Protein AF-A0A844MWU4-F1 (afdb_monomer_lite)

pLDDT: mean 74.83, std 19.82, range [39.69, 97.56]

Structure (mmCIF, N/CA/C/O backbone):
data_AF-A0A844MWU4-F1
#
_entry.id   AF-A0A844MWU4-F1
#
loop_
_atom_site.group_PDB
_atom_site.id
_atom_site.type_symbol
_atom_site.label_atom_id
_atom_site.label_alt_id
_atom_site.label_comp_id
_atom_site.label_asym_id
_atom_site.label_entity_id
_atom_site.label_seq_id
_atom_site.pdbx_PDB_ins_code
_atom_site.Cartn_x
_atom_site.Cartn_y
_atom_site.Cartn_z
_atom_site.occupancy
_atom_site.B_iso_or_equiv
_atom_site.auth_seq_id
_atom_site.auth_comp_id
_atom_site.auth_asym_id
_atom_site.auth_atom_id
_atom_site.pdbx_PDB_model_num
ATOM 1 N N . MET A 1 1 ? 7.294 -17.760 5.025 1.00 60.56 1 MET A N 1
ATOM 2 C CA . MET A 1 1 ? 6.668 -16.420 5.038 1.00 60.56 1 MET A CA 1
ATOM 3 C C . MET A 1 1 ? 7.703 -15.449 5.591 1.00 60.56 1 MET A C 1
ATOM 5 O O . MET A 1 1 ? 8.042 -15.577 6.759 1.00 60.56 1 MET A O 1
ATOM 9 N N . ALA A 1 2 ? 8.283 -14.572 4.768 1.00 83.12 2 ALA A N 1
ATOM 10 C CA . ALA A 1 2 ? 9.206 -13.547 5.260 1.00 83.12 2 ALA A CA 1
ATOM 11 C C . ALA A 1 2 ? 8.389 -12.330 5.715 1.00 83.12 2 ALA A C 1
ATOM 13 O O . ALA A 1 2 ? 7.580 -11.817 4.946 1.00 83.12 2 ALA A O 1
ATOM 14 N N . GLN A 1 3 ? 8.552 -11.904 6.967 1.00 87.12 3 GLN A N 1
ATOM 15 C CA . GLN A 1 3 ? 7.879 -10.716 7.488 1.00 87.12 3 GLN A CA 1
ATOM 16 C C . GLN A 1 3 ? 8.749 -9.486 7.225 1.00 87.12 3 GLN A C 1
ATOM 18 O O . GLN A 1 3 ? 9.898 -9.429 7.660 1.00 87.12 3 GLN A O 1
ATOM 23 N N . THR A 1 4 ? 8.196 -8.485 6.545 1.00 92.31 4 THR A N 1
ATOM 24 C CA . THR A 1 4 ? 8.880 -7.215 6.275 1.00 92.31 4 THR A CA 1
ATOM 25 C C . THR A 1 4 ? 8.217 -6.097 7.070 1.00 92.31 4 THR A C 1
ATOM 27 O O . THR A 1 4 ? 7.001 -5.917 7.004 1.00 92.31 4 THR A O 1
ATOM 30 N N . ARG A 1 5 ? 9.009 -5.332 7.830 1.00 92.88 5 ARG A N 1
ATOM 31 C CA . ARG A 1 5 ? 8.524 -4.143 8.541 1.00 92.88 5 ARG A CA 1
ATOM 32 C C . ARG A 1 5 ? 8.582 -2.937 7.611 1.00 92.88 5 ARG A C 1
ATOM 34 O O . ARG A 1 5 ? 9.640 -2.624 7.077 1.00 92.88 5 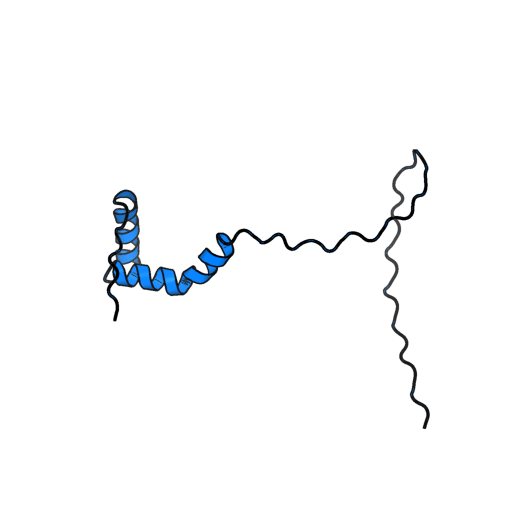ARG A O 1
ATOM 41 N N . ILE A 1 6 ? 7.460 -2.239 7.477 1.00 90.31 6 ILE A N 1
ATOM 42 C CA . ILE A 1 6 ? 7.346 -1.013 6.684 1.00 90.31 6 ILE A CA 1
ATOM 43 C C . ILE A 1 6 ? 6.976 0.122 7.629 1.00 90.31 6 ILE A C 1
ATOM 45 O O . ILE A 1 6 ? 6.089 -0.027 8.469 1.00 90.31 6 ILE A O 1
ATOM 49 N N . VAL A 1 7 ? 7.682 1.243 7.512 1.00 93.50 7 VAL A N 1
ATOM 50 C CA . VAL A 1 7 ? 7.430 2.442 8.312 1.00 93.50 7 VAL A CA 1
ATOM 51 C C . VAL A 1 7 ? 6.778 3.479 7.412 1.00 93.50 7 VAL A C 1
ATOM 53 O O . VAL A 1 7 ? 7.349 3.873 6.399 1.00 93.50 7 VAL A O 1
ATOM 56 N N . LEU A 1 8 ? 5.571 3.901 7.780 1.00 92.81 8 LEU A N 1
ATOM 57 C CA . LEU A 1 8 ? 4.877 4.998 7.120 1.00 92.81 8 LEU A CA 1
ATOM 58 C C . LEU A 1 8 ? 5.379 6.325 7.695 1.00 92.81 8 LEU A C 1
ATOM 60 O O . LEU A 1 8 ? 5.427 6.491 8.914 1.00 92.81 8 LEU A O 1
ATOM 64 N N . ASP A 1 9 ? 5.719 7.271 6.821 1.00 95.69 9 ASP A N 1
ATOM 65 C CA . ASP A 1 9 ? 6.030 8.641 7.231 1.00 95.69 9 ASP A CA 1
ATOM 66 C C . ASP A 1 9 ? 4.810 9.242 7.967 1.00 95.69 9 ASP A C 1
ATOM 68 O O . ASP A 1 9 ? 3.699 9.210 7.417 1.00 95.69 9 ASP A O 1
ATOM 72 N N . PRO A 1 10 ? 4.985 9.789 9.189 1.00 95.31 10 PRO A N 1
ATOM 73 C CA . PRO A 1 10 ? 3.894 10.332 9.996 1.00 95.31 10 PRO A CA 1
ATOM 74 C C . PRO A 1 10 ? 2.978 11.304 9.248 1.00 95.31 10 PRO A C 1
ATOM 76 O O . PRO A 1 10 ? 1.775 11.325 9.509 1.00 95.31 10 PRO A O 1
ATOM 79 N N . LYS A 1 11 ? 3.504 12.061 8.276 1.00 97.56 11 LYS A N 1
ATOM 80 C CA . LYS A 1 11 ? 2.711 13.034 7.507 1.00 97.56 11 LYS A CA 1
ATOM 81 C C . LYS A 1 11 ? 1.617 12.401 6.642 1.00 97.56 11 LYS A C 1
ATOM 83 O O . LYS A 1 11 ? 0.636 13.061 6.314 1.00 97.56 11 LYS A O 1
ATOM 88 N N . TYR A 1 12 ? 1.769 11.131 6.263 1.00 95.94 12 TYR A N 1
ATOM 89 C CA . TYR A 1 12 ? 0.794 10.417 5.433 1.00 95.94 12 TYR A CA 1
ATOM 90 C C . TYR A 1 12 ? -0.171 9.554 6.243 1.00 95.94 12 TYR A C 1
ATOM 92 O O . TYR A 1 12 ? -1.136 9.039 5.676 1.00 95.94 12 TYR A O 1
ATOM 100 N N . LYS A 1 13 ? 0.049 9.418 7.555 1.00 94.56 13 LYS A N 1
ATOM 101 C CA . LYS A 1 13 ? -0.826 8.644 8.439 1.00 94.56 13 LYS A CA 1
ATOM 102 C C .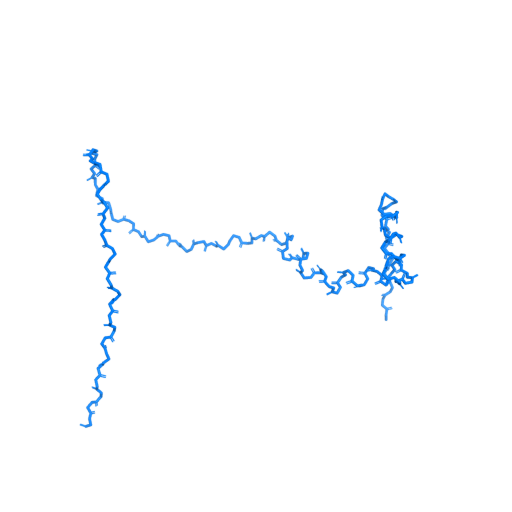 LYS A 1 13 ? -2.300 9.092 8.368 1.00 94.56 13 LYS A C 1
ATOM 104 O O . LYS A 1 13 ? -3.126 8.213 8.140 1.00 94.56 13 LYS A O 1
ATOM 109 N N . PRO A 1 14 ? -2.645 10.398 8.420 1.00 96.94 14 PRO A N 1
ATOM 110 C CA . PRO A 1 14 ? -4.047 10.829 8.358 1.00 96.94 14 PRO A CA 1
ATOM 111 C C . PRO A 1 14 ? -4.731 10.432 7.045 1.00 96.94 14 PRO A C 1
ATOM 113 O O . PRO A 1 14 ? -5.896 10.052 7.019 1.00 96.94 14 PRO A O 1
ATOM 116 N N . LYS A 1 15 ? -3.984 10.472 5.933 1.00 96.31 15 LYS A N 1
ATOM 117 C CA . LYS A 1 15 ? -4.493 10.051 4.624 1.00 96.31 15 LYS A CA 1
ATOM 118 C C . LYS A 1 15 ? -4.738 8.545 4.581 1.00 96.31 15 LYS A C 1
ATOM 120 O O . LYS A 1 15 ? -5.735 8.114 4.016 1.00 96.31 15 LYS A O 1
ATOM 125 N N . ALA A 1 16 ? -3.831 7.752 5.152 1.00 95.38 16 ALA A N 1
ATOM 126 C CA . ALA A 1 16 ? -4.003 6.308 5.220 1.00 95.38 16 ALA A CA 1
ATOM 127 C C . ALA A 1 16 ? -5.224 5.936 6.076 1.00 95.38 16 ALA A C 1
ATOM 129 O O . ALA A 1 16 ? -6.025 5.122 5.633 1.00 95.38 16 ALA A O 1
ATOM 130 N N . GLU A 1 17 ? -5.410 6.575 7.235 1.00 95.56 17 GLU A N 1
ATOM 131 C CA . GLU A 1 17 ? -6.573 6.364 8.113 1.00 95.56 17 GLU A CA 1
ATOM 132 C C . GLU A 1 17 ? -7.892 6.719 7.415 1.00 95.56 17 GLU A C 1
ATOM 134 O O . GLU A 1 17 ? -8.805 5.897 7.400 1.00 95.56 17 GLU A O 1
ATOM 139 N N . ALA A 1 18 ? -7.956 7.857 6.717 1.00 96.81 18 ALA A N 1
ATOM 140 C CA . ALA A 1 18 ? -9.135 8.231 5.933 1.00 96.81 18 ALA A CA 1
ATOM 141 C C . ALA A 1 18 ? -9.479 7.199 4.840 1.00 96.81 18 ALA A C 1
ATOM 143 O O . ALA A 1 18 ? -10.650 6.938 4.569 1.00 96.81 18 ALA A O 1
ATOM 144 N N . ILE A 1 19 ? -8.468 6.586 4.212 1.00 95.81 19 ILE A N 1
ATOM 145 C CA . ILE A 1 19 ? -8.688 5.513 3.233 1.00 95.81 19 ILE A CA 1
ATOM 146 C C . ILE A 1 19 ? -9.243 4.265 3.924 1.00 95.81 19 ILE A C 1
ATOM 148 O O . ILE A 1 19 ? -10.171 3.659 3.391 1.00 95.81 19 ILE A O 1
ATOM 152 N N . LEU A 1 20 ? -8.713 3.879 5.091 1.00 96.12 20 LEU A N 1
ATOM 153 C CA . LEU A 1 20 ? -9.226 2.729 5.847 1.00 96.12 20 LEU A CA 1
ATOM 154 C C . LEU A 1 20 ? -10.711 2.919 6.190 1.00 96.12 20 LEU A C 1
ATOM 156 O O . LEU A 1 20 ? -11.509 2.016 5.941 1.00 96.12 20 LEU A O 1
ATOM 160 N N . GLU A 1 21 ? -11.090 4.108 6.664 1.00 96.44 21 GLU A N 1
ATOM 161 C CA . GLU A 1 21 ? -12.480 4.445 7.002 1.00 96.44 21 GLU A CA 1
ATOM 162 C C . GLU A 1 21 ? -13.420 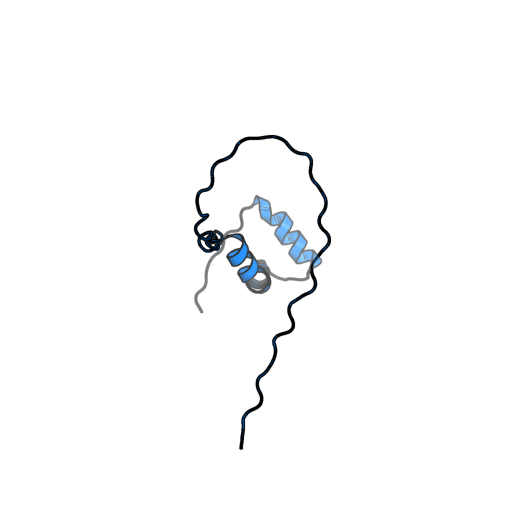4.375 5.790 1.00 96.44 21 GLU A C 1
ATOM 164 O O . GLU A 1 21 ? -14.522 3.842 5.893 1.00 96.44 21 GLU A O 1
ATOM 169 N N . GLN A 1 22 ? -12.989 4.870 4.626 1.00 96.81 22 GLN A N 1
ATOM 170 C CA . GLN A 1 22 ? -13.829 4.915 3.420 1.00 96.81 22 GLN A CA 1
ATOM 171 C C . GLN A 1 22 ? -13.941 3.571 2.693 1.00 96.81 22 GLN A C 1
ATOM 173 O O . GLN A 1 22 ? -14.929 3.316 2.009 1.00 96.81 22 GLN A O 1
ATOM 178 N N . THR A 1 23 ? -12.916 2.727 2.796 1.00 94.69 23 THR A N 1
ATOM 179 C CA . THR A 1 23 ? -12.832 1.461 2.045 1.00 94.69 23 THR A CA 1
ATOM 180 C C . THR A 1 23 ? -13.196 0.238 2.882 1.00 94.69 23 THR A C 1
ATOM 182 O O . THR A 1 23 ? -13.408 -0.836 2.324 1.00 94.69 23 THR A O 1
ATOM 185 N N . GLY A 1 24 ? -13.253 0.376 4.211 1.00 93.56 24 GLY A N 1
ATOM 186 C CA . GLY A 1 24 ? -13.478 -0.736 5.136 1.00 93.56 24 GLY A CA 1
ATOM 187 C C . GLY A 1 24 ? -12.261 -1.648 5.328 1.00 93.56 24 GLY A C 1
ATOM 188 O O . GLY A 1 24 ? -12.387 -2.732 5.899 1.00 93.56 24 GLY A O 1
ATOM 189 N N . ILE A 1 25 ? -11.075 -1.243 4.861 1.00 93.75 25 ILE A N 1
ATOM 190 C CA . ILE A 1 25 ? -9.838 -2.005 5.069 1.00 93.75 25 ILE A CA 1
ATOM 191 C C . ILE A 1 25 ? -9.456 -1.945 6.551 1.00 93.75 25 ILE A C 1
ATOM 193 O O . ILE A 1 25 ? -9.416 -0.881 7.160 1.00 93.75 25 ILE A O 1
ATOM 197 N N . SER A 1 26 ? -9.133 -3.097 7.139 1.00 90.38 26 SER A N 1
ATOM 198 C CA . SER A 1 26 ? -8.957 -3.207 8.591 1.00 90.38 26 SER A CA 1
ATOM 199 C C . SER A 1 26 ? -7.555 -2.837 9.079 1.00 90.38 26 SER A C 1
ATOM 201 O O . SER A 1 26 ? -7.374 -2.526 10.253 1.00 90.38 26 SER A O 1
ATOM 203 N N . THR A 1 27 ? -6.533 -2.909 8.217 1.00 93.69 27 THR A N 1
ATOM 204 C CA . THR A 1 27 ? -5.135 -2.673 8.621 1.00 93.69 27 THR A CA 1
ATOM 205 C C . THR A 1 27 ? -4.309 -1.972 7.546 1.00 93.69 27 THR A C 1
ATOM 207 O O . THR A 1 27 ? -4.513 -2.162 6.346 1.00 93.69 27 THR A O 1
ATOM 210 N N . LEU A 1 28 ? -3.282 -1.233 7.978 1.00 93.88 28 LEU A N 1
ATOM 211 C CA . LEU A 1 28 ? -2.309 -0.601 7.078 1.00 93.88 28 LEU A CA 1
ATOM 212 C C . LEU A 1 28 ? -1.529 -1.621 6.237 1.00 93.88 28 LEU A C 1
ATOM 214 O O . LEU A 1 28 ? -1.196 -1.342 5.089 1.00 93.88 28 LEU A O 1
ATOM 218 N N . SER A 1 29 ? -1.258 -2.812 6.779 1.00 92.94 29 SER A N 1
ATOM 219 C CA . SER A 1 29 ? -0.593 -3.885 6.034 1.00 92.94 29 SER A CA 1
ATOM 220 C C . SER A 1 29 ? -1.449 -4.376 4.869 1.00 92.94 29 SER A C 1
ATOM 222 O O . SER A 1 29 ? -0.935 -4.526 3.765 1.00 92.94 29 SER A O 1
ATOM 224 N N . GLN A 1 30 ? -2.753 -4.572 5.084 1.00 93.69 30 GLN A N 1
ATOM 225 C CA . GLN A 1 30 ? -3.681 -4.936 4.008 1.00 93.69 30 GLN A CA 1
ATOM 226 C C . GLN A 1 30 ? -3.798 -3.825 2.964 1.00 93.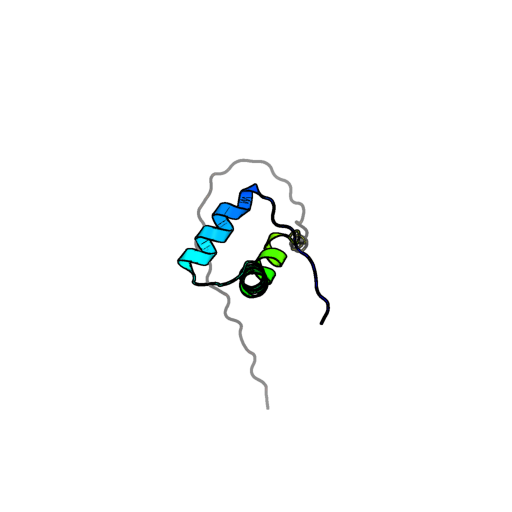69 30 GLN A C 1
ATOM 228 O O . GLN A 1 30 ? -3.737 -4.113 1.770 1.00 93.69 30 GLN A O 1
ATOM 233 N N . LEU A 1 31 ? -3.903 -2.565 3.405 1.00 95.06 31 LEU A N 1
ATOM 234 C CA . LEU A 1 31 ? -3.916 -1.411 2.507 1.00 95.06 31 LEU A CA 1
ATOM 235 C C . LEU A 1 31 ? -2.666 -1.391 1.620 1.00 95.06 31 LEU A C 1
ATOM 237 O O . LEU A 1 31 ? -2.773 -1.240 0.406 1.00 95.06 31 LEU A O 1
ATOM 241 N N . PHE A 1 32 ? -1.485 -1.594 2.204 1.00 94.62 32 PHE A N 1
ATOM 242 C CA . PHE A 1 32 ? -0.238 -1.616 1.446 1.00 94.62 32 PHE A CA 1
ATOM 243 C C . PHE A 1 32 ? -0.187 -2.771 0.436 1.00 94.62 32 PHE A C 1
ATOM 245 O O . PHE A 1 32 ? 0.181 -2.555 -0.717 1.00 94.62 32 PHE A O 1
ATOM 252 N N . THR A 1 33 ? -0.622 -3.972 0.824 1.00 93.88 33 THR A N 1
ATOM 253 C CA . THR A 1 33 ? -0.719 -5.115 -0.097 1.00 93.88 33 THR A CA 1
ATOM 254 C C . THR A 1 33 ? -1.646 -4.810 -1.274 1.00 93.88 33 THR A C 1
ATOM 256 O O . THR A 1 33 ? -1.281 -5.064 -2.419 1.00 93.88 33 THR A O 1
ATOM 259 N N . LEU A 1 34 ? -2.816 -4.215 -1.022 1.00 94.88 34 LEU A N 1
ATOM 260 C CA . LEU A 1 34 ? -3.757 -3.816 -2.074 1.00 94.88 34 LEU A CA 1
ATOM 261 C C . LEU A 1 34 ? -3.156 -2.775 -3.019 1.00 94.88 34 LEU A C 1
ATOM 263 O O . LEU A 1 34 ? -3.341 -2.877 -4.232 1.00 94.88 34 LEU A O 1
ATOM 267 N N . LEU A 1 35 ? -2.417 -1.801 -2.486 1.00 94.56 35 LEU A N 1
ATOM 268 C CA . LEU A 1 35 ? -1.736 -0.802 -3.304 1.00 94.56 35 LEU A CA 1
ATOM 269 C C . LEU A 1 35 ? -0.682 -1.440 -4.213 1.00 94.56 35 LEU A C 1
ATOM 271 O O . LEU A 1 35 ? -0.622 -1.104 -5.393 1.00 94.56 35 LEU A O 1
ATOM 275 N N . LEU A 1 36 ? 0.103 -2.389 -3.701 1.00 94.69 36 LEU A N 1
ATOM 276 C CA . LEU A 1 36 ? 1.081 -3.108 -4.516 1.00 94.69 36 LEU A CA 1
ATOM 277 C C . LEU A 1 36 ? 0.421 -3.947 -5.612 1.00 94.69 36 LEU A C 1
ATOM 279 O O . LEU A 1 36 ? 0.868 -3.899 -6.752 1.00 94.69 36 LEU A O 1
ATOM 283 N N . VAL A 1 37 ? -0.648 -4.678 -5.290 1.00 95.00 37 VAL A N 1
ATOM 284 C CA . VAL A 1 37 ? -1.328 -5.556 -6.257 1.00 95.00 37 VAL A CA 1
ATOM 285 C C . VAL A 1 37 ? -2.015 -4.756 -7.364 1.00 95.00 37 VAL A C 1
ATOM 287 O O . VAL A 1 37 ? -1.934 -5.135 -8.525 1.00 95.00 37 VAL A O 1
ATOM 290 N N . ASN A 1 38 ? -2.678 -3.646 -7.029 1.00 93.94 38 ASN A N 1
ATOM 291 C CA . ASN A 1 38 ? -3.455 -2.885 -8.015 1.00 93.94 38 ASN A CA 1
ATOM 292 C C . ASN A 1 38 ? -2.626 -1.823 -8.754 1.00 93.94 38 ASN A C 1
ATOM 294 O O . ASN A 1 38 ? -2.926 -1.485 -9.898 1.00 93.94 38 ASN A O 1
ATOM 298 N N . TYR A 1 39 ? -1.595 -1.268 -8.111 1.00 93.81 39 TYR A N 1
ATOM 299 C CA . TYR A 1 39 ? -0.854 -0.116 -8.636 1.00 93.81 39 TYR A CA 1
ATOM 300 C C . TYR A 1 39 ? 0.653 -0.349 -8.772 1.00 93.81 39 TYR A C 1
ATOM 302 O O . TYR A 1 39 ? 1.343 0.535 -9.279 1.00 93.81 39 TYR A O 1
ATOM 310 N N . GLY A 1 40 ? 1.176 -1.515 -8.379 1.00 93.00 40 GLY A N 1
ATOM 311 C CA . GLY A 1 40 ? 2.603 -1.830 -8.473 1.00 93.00 40 GLY A CA 1
ATOM 312 C C . GLY A 1 40 ? 3.135 -1.757 -9.905 1.00 93.00 40 GLY A C 1
ATOM 313 O O . GLY A 1 40 ? 4.122 -1.067 -10.152 1.00 93.00 40 GLY A O 1
ATOM 314 N N . ASP A 1 41 ? 2.444 -2.372 -10.866 1.00 91.75 41 ASP A N 1
ATOM 315 C CA . ASP A 1 41 ? 2.865 -2.352 -12.275 1.00 91.75 41 ASP A CA 1
ATOM 316 C C . ASP A 1 41 ? 2.822 -0.942 -12.873 1.00 91.75 41 ASP A C 1
ATOM 318 O O . ASP A 1 41 ? 3.729 -0.523 -13.593 1.00 91.75 41 ASP A O 1
ATOM 322 N N . ASN A 1 42 ? 1.792 -0.168 -12.515 1.00 92.12 42 ASN A N 1
ATOM 323 C CA . ASN A 1 42 ? 1.668 1.231 -12.920 1.00 92.12 42 ASN A CA 1
ATOM 324 C C . ASN A 1 42 ? 2.832 2.068 -12.380 1.00 92.12 42 ASN A C 1
ATOM 326 O O . ASN A 1 42 ? 3.395 2.886 -13.107 1.00 92.12 42 ASN A O 1
ATOM 330 N N . LEU A 1 43 ? 3.227 1.832 -11.126 1.00 90.38 43 LEU A N 1
ATOM 331 C CA . LEU A 1 43 ? 4.365 2.502 -10.508 1.00 90.38 43 LEU A CA 1
ATOM 332 C C . LEU A 1 43 ? 5.676 2.147 -11.220 1.00 90.38 43 LEU A C 1
ATOM 334 O O . LEU A 1 43 ? 6.472 3.040 -11.504 1.00 90.38 43 LEU A O 1
ATOM 338 N N . VAL A 1 44 ? 5.887 0.870 -11.557 1.00 92.12 44 VAL A N 1
ATOM 339 C CA . VAL A 1 44 ? 7.063 0.436 -12.325 1.00 92.12 44 VAL A CA 1
ATOM 340 C C . VAL A 1 44 ? 7.094 1.123 -13.686 1.00 92.12 44 VAL A C 1
ATOM 342 O O . VAL A 1 44 ? 8.124 1.676 -14.050 1.00 92.12 44 VAL A O 1
ATOM 345 N N . ASN A 1 45 ? 5.983 1.156 -14.418 1.00 88.94 45 ASN A N 1
ATOM 346 C CA . ASN A 1 45 ? 5.930 1.793 -15.737 1.00 88.94 45 ASN A CA 1
ATOM 347 C C . ASN A 1 45 ? 6.143 3.312 -15.683 1.00 88.94 45 ASN A C 1
ATOM 349 O O . ASN A 1 45 ? 6.738 3.875 -16.599 1.00 88.94 45 ASN A O 1
ATOM 353 N N . ALA A 1 46 ? 5.678 3.970 -14.620 1.00 86.19 46 ALA A N 1
ATOM 354 C CA . ALA A 1 46 ? 5.844 5.408 -14.433 1.00 86.19 46 ALA A CA 1
ATOM 355 C C . ALA A 1 46 ? 7.268 5.798 -14.003 1.00 86.19 46 ALA A C 1
ATOM 357 O O . ALA A 1 46 ? 7.742 6.876 -14.357 1.00 86.19 46 ALA A O 1
ATOM 358 N N . LEU A 1 47 ? 7.936 4.946 -13.219 1.00 86.19 47 LEU A N 1
ATOM 359 C CA . LEU A 1 47 ? 9.253 5.237 -12.645 1.00 86.19 47 LEU A CA 1
ATOM 360 C C . LEU A 1 47 ? 10.413 4.635 -13.422 1.00 86.19 47 LEU A C 1
ATOM 362 O O . LEU A 1 47 ? 11.535 5.131 -13.305 1.00 86.19 47 LEU A O 1
ATOM 366 N N . LYS A 1 48 ? 10.183 3.564 -14.187 1.00 84.25 48 LYS A N 1
ATOM 367 C CA . LYS A 1 48 ? 11.198 3.053 -15.098 1.00 84.25 48 LYS A CA 1
ATOM 368 C C . LYS A 1 48 ? 11.463 4.202 -16.066 1.00 84.25 48 LYS A C 1
ATOM 370 O O . LYS A 1 48 ? 10.521 4.611 -16.748 1.00 84.25 48 LYS A O 1
ATOM 375 N N . PRO A 1 49 ? 12.692 4.760 -16.097 1.00 70.12 49 PRO A N 1
ATOM 376 C CA . PRO A 1 49 ? 13.028 5.765 -17.085 1.00 70.12 49 PRO A CA 1
ATOM 377 C C . PRO A 1 49 ? 12.590 5.155 -18.398 1.00 70.12 49 PRO A C 1
ATOM 379 O O . PRO A 1 49 ? 12.972 4.010 -18.666 1.00 70.12 49 PRO A O 1
ATOM 382 N N . GLN A 1 50 ? 11.715 5.841 -19.138 1.00 60.91 50 GLN A N 1
ATOM 383 C CA . GLN A 1 50 ? 11.417 5.439 -20.499 1.00 60.91 50 GLN A CA 1
ATOM 384 C C . GLN A 1 50 ? 12.789 5.266 -21.130 1.00 60.91 50 GLN A C 1
ATOM 386 O O . GLN A 1 50 ? 13.504 6.247 -21.333 1.00 60.91 50 GLN A O 1
ATOM 391 N N . ALA A 1 51 ? 13.214 4.012 -21.312 1.00 54.09 51 ALA A N 1
ATOM 392 C CA . ALA A 1 51 ? 14.319 3.704 -22.179 1.00 54.09 51 ALA A CA 1
ATOM 393 C C . ALA A 1 51 ? 13.802 4.277 -23.476 1.00 54.09 51 ALA A C 1
ATOM 395 O O . ALA A 1 51 ? 12.838 3.732 -24.020 1.00 54.09 51 ALA A O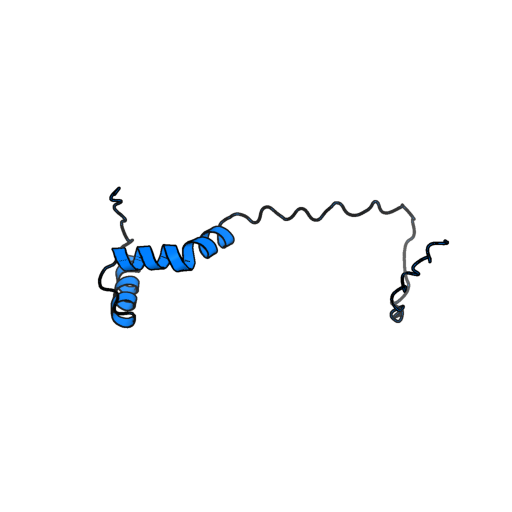 1
ATOM 396 N N . MET A 1 52 ? 14.300 5.477 -23.801 1.00 54.34 52 MET A N 1
ATOM 397 C CA . MET A 1 52 ? 13.942 6.235 -24.977 1.00 54.34 52 MET A CA 1
ATOM 398 C C . MET A 1 52 ? 13.803 5.183 -26.049 1.00 54.34 52 MET A C 1
ATOM 400 O O . MET A 1 52 ? 14.780 4.499 -26.360 1.00 54.34 52 MET A O 1
ATOM 404 N N . THR A 1 53 ? 12.572 4.953 -26.502 1.00 54.88 53 THR A N 1
ATOM 405 C CA . THR A 1 53 ? 12.346 4.201 -27.718 1.00 54.88 53 THR A CA 1
ATOM 406 C C . THR A 1 53 ? 13.189 4.954 -28.717 1.00 54.88 53 THR A C 1
ATOM 408 O O . THR A 1 53 ? 12.841 6.081 -29.079 1.00 54.88 53 THR A O 1
ATOM 411 N N . MET A 1 54 ? 14.373 4.410 -29.005 1.00 54.53 54 MET A N 1
ATOM 412 C CA . MET A 1 54 ? 15.275 4.965 -29.982 1.00 54.53 54 MET A CA 1
ATOM 413 C C . MET A 1 54 ? 14.431 4.995 -31.237 1.00 54.53 54 MET A C 1
ATOM 415 O O . MET A 1 54 ? 14.080 3.951 -31.786 1.00 54.53 54 MET A O 1
ATOM 419 N N . GLN A 1 55 ? 13.989 6.194 -31.603 1.00 54.38 55 GLN A N 1
ATOM 420 C CA . GLN A 1 55 ? 13.419 6.408 -32.910 1.00 54.38 55 GLN A CA 1
ATOM 421 C C . GLN A 1 55 ? 14.495 5.915 -33.868 1.00 54.38 55 GLN A C 1
ATOM 423 O O . GLN A 1 55 ? 15.652 6.337 -33.790 1.00 54.38 55 GLN A O 1
ATOM 428 N N . ALA A 1 56 ? 14.127 4.906 -34.655 1.00 57.50 56 ALA A N 1
ATOM 429 C CA . ALA A 1 56 ? 14.998 4.288 -35.634 1.00 57.50 56 ALA A CA 1
ATOM 430 C C . ALA A 1 56 ? 15.667 5.385 -36.485 1.00 57.50 56 ALA A C 1
ATOM 432 O O . ALA A 1 56 ? 15.026 6.407 -36.755 1.00 57.50 56 ALA A O 1
ATOM 433 N N . PRO A 1 57 ? 16.943 5.210 -36.872 1.00 54.06 57 PRO A N 1
ATOM 434 C CA . PRO A 1 57 ? 17.709 6.240 -37.556 1.00 54.06 57 PRO A CA 1
ATOM 435 C C . PRO A 1 57 ? 16.940 6.756 -38.772 1.00 54.06 57 PRO A C 1
ATOM 437 O O . PRO A 1 57 ? 16.499 5.983 -39.624 1.00 54.06 57 PRO A O 1
ATOM 440 N N . LEU A 1 58 ? 16.769 8.078 -38.812 1.00 61.00 58 LEU A N 1
ATOM 441 C CA . LEU A 1 58 ? 16.269 8.811 -39.966 1.00 61.00 58 LEU A CA 1
ATOM 442 C C . LEU A 1 58 ? 17.047 8.345 -41.205 1.00 61.00 58 LEU A C 1
ATOM 444 O O . LEU A 1 58 ? 18.278 8.314 -41.196 1.00 61.00 58 LEU A O 1
ATOM 448 N N . ALA A 1 59 ? 16.318 7.949 -42.249 1.00 62.88 59 ALA A N 1
ATOM 449 C CA . ALA A 1 59 ? 16.887 7.579 -43.539 1.00 62.88 59 ALA A CA 1
ATOM 450 C C . ALA A 1 59 ? 17.859 8.671 -44.043 1.00 62.88 59 ALA A C 1
ATOM 452 O O . ALA A 1 59 ? 17.609 9.858 -43.808 1.00 62.88 59 ALA A O 1
ATOM 453 N N . PRO A 1 60 ? 18.957 8.307 -44.732 1.00 51.91 60 PRO A N 1
ATOM 454 C CA . PRO A 1 60 ? 19.929 9.277 -45.219 1.00 51.91 60 PRO A CA 1
ATOM 455 C C . PRO A 1 60 ? 19.264 10.212 -46.232 1.00 51.91 60 PRO A C 1
ATOM 457 O O . PRO A 1 60 ? 18.740 9.774 -47.255 1.00 51.91 60 PRO A O 1
ATOM 460 N N . VAL A 1 61 ? 19.279 11.509 -45.931 1.00 58.53 61 VAL A N 1
ATOM 461 C CA . VAL A 1 61 ? 18.819 12.567 -46.833 1.00 58.53 61 VAL A CA 1
ATOM 462 C C . VAL A 1 61 ? 19.898 12.767 -47.907 1.00 58.53 61 VAL A C 1
ATOM 464 O O . VAL A 1 61 ? 21.033 13.083 -47.544 1.00 58.53 61 VAL A O 1
ATOM 467 N N . PRO A 1 62 ? 19.605 12.598 -49.211 1.00 50.28 62 PRO A N 1
ATOM 468 C CA . PRO A 1 62 ? 20.530 13.002 -50.255 1.00 50.28 62 PRO A CA 1
ATOM 469 C C . PRO A 1 62 ? 20.601 14.530 -50.330 1.00 50.28 62 PRO A C 1
ATOM 471 O O . PRO A 1 62 ? 19.595 15.234 -50.414 1.00 50.28 62 PRO A O 1
ATOM 474 N N . THR A 1 63 ? 21.830 15.027 -50.292 1.00 49.91 63 THR A N 1
ATOM 475 C CA . THR A 1 63 ? 22.235 16.421 -50.442 1.00 49.91 63 THR A CA 1
ATOM 476 C C . THR A 1 63 ? 21.668 17.030 -51.726 1.00 49.91 63 THR A C 1
ATOM 478 O O . THR A 1 63 ? 22.045 16.611 -52.816 1.00 49.91 63 THR A O 1
ATOM 481 N N . THR A 1 64 ? 20.836 18.071 -51.625 1.00 48.34 64 THR A N 1
ATOM 482 C CA . THR A 1 64 ? 20.681 19.035 -52.727 1.00 48.34 64 THR A CA 1
ATOM 483 C C . THR A 1 64 ? 20.539 20.446 -52.161 1.00 48.34 64 THR A C 1
ATOM 485 O O . THR A 1 64 ? 19.646 20.731 -51.368 1.00 48.34 64 THR A O 1
ATOM 488 N N . GLN A 1 65 ? 21.493 21.302 -52.525 1.00 50.00 65 GLN A N 1
ATOM 489 C CA . GLN A 1 65 ? 21.512 22.742 -52.270 1.00 50.00 65 GLN A CA 1
ATOM 490 C C . GLN A 1 65 ? 20.274 23.414 -52.881 1.00 50.00 65 GLN A C 1
ATOM 492 O O . GLN A 1 65 ? 19.970 23.100 -54.025 1.00 50.00 65 GLN A O 1
ATOM 497 N N . GLN A 1 66 ? 19.644 24.369 -52.175 1.00 40.50 66 GLN A N 1
ATOM 498 C CA . GLN A 1 66 ? 19.195 25.678 -52.704 1.00 40.50 66 GLN A CA 1
ATOM 499 C C . GLN A 1 66 ? 18.394 26.498 -51.660 1.00 40.50 66 GLN A C 1
ATOM 501 O O . GLN A 1 66 ? 17.497 25.995 -50.992 1.00 40.50 66 GLN A O 1
ATOM 506 N N . LEU A 1 67 ? 18.756 27.780 -51.537 1.00 39.69 67 LEU A N 1
ATOM 507 C CA . LEU A 1 67 ? 18.060 28.890 -50.855 1.00 39.69 67 LEU A CA 1
ATOM 508 C C . LEU A 1 67 ? 17.180 29.653 -51.884 1.00 39.69 67 LEU A C 1
ATOM 510 O O . LEU A 1 67 ? 17.466 29.544 -53.075 1.00 39.69 67 LEU A O 1
ATOM 514 N N . PRO A 1 68 ? 16.325 30.616 -51.476 1.00 57.06 68 PRO A N 1
ATOM 515 C CA . PRO A 1 68 ? 15.092 30.524 -50.693 1.00 57.06 68 PRO A CA 1
ATOM 516 C C . PRO A 1 68 ? 13.870 31.007 -51.532 1.00 57.06 68 PRO A C 1
ATOM 518 O O . PRO A 1 68 ? 14.028 31.424 -52.674 1.00 57.06 68 PRO A O 1
ATOM 521 N N . ASN A 1 69 ? 12.681 31.079 -50.911 1.00 49.62 69 ASN A N 1
ATOM 522 C CA . ASN A 1 69 ? 11.522 31.893 -51.334 1.00 49.62 69 ASN A CA 1
ATOM 523 C C . ASN A 1 69 ? 10.523 31.248 -52.323 1.00 49.62 69 ASN A C 1
ATOM 525 O O . ASN A 1 69 ? 10.652 31.455 -53.517 1.00 49.62 69 ASN A O 1
ATOM 529 N N . GLU A 1 70 ? 9.484 30.561 -51.819 1.00 44.88 70 GLU A N 1
ATOM 530 C CA . GLU A 1 70 ? 8.100 30.620 -52.347 1.00 44.88 70 GLU A CA 1
ATOM 531 C C . GLU A 1 70 ? 7.080 30.023 -51.340 1.00 44.88 70 GLU A C 1
ATOM 533 O O . GLU A 1 70 ? 7.373 29.108 -50.572 1.00 44.88 70 GLU A O 1
ATOM 538 N N . LEU A 1 71 ? 5.885 30.621 -51.335 1.00 58.72 71 LEU A N 1
ATOM 539 C CA . LEU A 1 71 ? 4.705 30.445 -50.467 1.00 58.72 71 LEU A CA 1
ATOM 540 C C . LEU A 1 71 ? 4.120 29.001 -50.503 1.00 58.72 71 LEU A C 1
ATOM 542 O O . LEU A 1 71 ? 4.229 28.338 -51.537 1.00 58.72 71 LEU A O 1
ATOM 546 N N . PRO A 1 72 ? 3.434 28.484 -49.454 1.00 48.81 72 PRO A N 1
ATOM 547 C CA . PRO A 1 72 ? 3.002 27.087 -49.420 1.00 48.81 72 PRO A CA 1
ATOM 548 C C . PRO A 1 72 ? 1.780 26.844 -50.321 1.00 48.81 72 PRO A C 1
ATOM 550 O O . PRO A 1 72 ? 0.683 27.334 -50.048 1.00 48.81 72 PRO A O 1
ATOM 553 N N . LYS A 1 73 ? 1.945 26.033 -51.374 1.00 47.62 73 LYS A N 1
ATOM 554 C CA . LYS A 1 73 ? 0.834 25.461 -52.155 1.00 47.62 73 LYS A CA 1
ATOM 555 C C . LYS A 1 73 ? 0.402 24.126 -51.544 1.00 47.62 73 LYS A C 1
ATOM 557 O O . LYS A 1 73 ? 1.171 23.173 -51.477 1.00 47.62 73 LYS A O 1
ATOM 562 N N . ILE A 1 74 ? -0.853 24.071 -51.109 1.00 56.88 74 ILE A N 1
ATOM 563 C CA . ILE A 1 74 ? -1.538 22.876 -50.606 1.00 56.88 74 ILE A CA 1
ATOM 564 C C . ILE A 1 74 ? -1.636 21.849 -51.750 1.00 56.88 74 ILE A C 1
ATOM 566 O O . ILE A 1 74 ? -2.258 22.134 -52.772 1.00 56.88 74 ILE A O 1
ATOM 570 N N . GLN A 1 75 ? -1.043 20.661 -51.590 1.00 59.22 75 GLN A N 1
ATOM 571 C CA . GLN A 1 75 ? -1.169 19.552 -52.546 1.00 59.22 75 GLN A CA 1
ATOM 572 C C . GLN A 1 75 ? -2.216 18.532 -52.035 1.00 59.22 75 GLN A C 1
ATOM 574 O O . GLN A 1 75 ? -2.134 18.124 -50.873 1.00 59.22 75 GLN A O 1
ATOM 579 N N . PRO A 1 76 ? -3.205 18.098 -52.844 1.00 52.03 76 PRO A N 1
ATOM 580 C CA . PRO A 1 76 ? -4.232 17.146 -52.411 1.00 52.03 76 PRO A CA 1
ATOM 581 C C . PRO A 1 76 ? -3.668 15.725 -52.236 1.00 52.03 76 PRO A C 1
ATOM 583 O O . PRO A 1 76 ? -2.818 15.287 -53.010 1.00 52.03 76 PRO A O 1
ATOM 586 N N . ARG A 1 77 ? -4.179 14.994 -51.233 1.00 53.19 77 ARG A N 1
ATOM 587 C CA . ARG A 1 77 ? -3.854 13.587 -50.916 1.00 53.19 77 ARG A CA 1
ATOM 588 C C . ARG A 1 77 ? -3.917 12.679 -52.156 1.00 53.19 77 ARG A C 1
ATOM 590 O O . ARG A 1 77 ? -4.966 12.587 -52.787 1.00 53.19 77 ARG A O 1
ATOM 597 N N . GLN A 1 78 ? -2.838 11.945 -52.442 1.00 55.62 78 GLN A N 1
ATOM 598 C CA . GLN A 1 78 ? -2.861 10.839 -53.406 1.00 55.62 78 GLN A CA 1
ATOM 599 C C . GLN A 1 78 ? -3.422 9.554 -52.760 1.00 55.62 78 GLN A C 1
ATOM 601 O O . GLN A 1 78 ? -3.098 9.263 -51.605 1.00 55.62 78 GLN A O 1
ATOM 606 N N . PRO A 1 79 ? -4.270 8.790 -53.476 1.00 46.91 79 PRO A N 1
ATOM 607 C CA . PRO A 1 79 ? -4.888 7.569 -52.970 1.00 46.91 79 PRO A CA 1
ATOM 608 C C . PRO A 1 79 ? -3.890 6.402 -52.912 1.00 46.91 79 PRO A C 1
ATOM 610 O O . PRO A 1 79 ? -2.989 6.282 -53.740 1.00 46.91 79 PRO A O 1
ATOM 613 N N . ALA A 1 80 ? -4.065 5.546 -51.904 1.00 55.62 80 ALA A N 1
ATOM 614 C CA . ALA A 1 80 ? -3.226 4.390 -51.606 1.00 55.62 80 ALA A CA 1
ATOM 615 C C . ALA A 1 80 ? -3.053 3.445 -52.812 1.00 55.62 80 ALA A C 1
ATOM 617 O O . ALA A 1 80 ? -4.026 3.069 -53.466 1.00 55.62 80 ALA A O 1
ATOM 618 N N . GLN A 1 81 ? -1.811 3.030 -53.076 1.00 57.19 81 GLN A N 1
ATOM 619 C CA . GLN A 1 81 ? -1.489 2.051 -54.114 1.00 57.19 81 GLN A CA 1
ATOM 620 C C . GLN A 1 81 ? -2.059 0.669 -53.758 1.00 57.19 81 GLN A C 1
ATOM 622 O O . GLN A 1 81 ? -1.720 0.076 -52.733 1.00 57.19 81 GLN A O 1
ATOM 627 N N . VAL A 1 82 ? -2.914 0.148 -54.636 1.00 57.78 82 VAL A N 1
ATOM 628 C CA . VAL A 1 82 ? -3.468 -1.208 -54.573 1.00 57.78 82 VAL A CA 1
ATOM 629 C C . VAL A 1 82 ? -2.367 -2.206 -54.949 1.00 57.78 82 VAL A C 1
ATOM 631 O O . VAL A 1 82 ? -1.865 -2.186 -56.071 1.00 57.78 82 VAL A O 1
ATOM 634 N N . ARG A 1 83 ? -1.974 -3.081 -54.013 1.00 62.72 83 ARG A N 1
ATOM 635 C CA . ARG A 1 83 ? -1.050 -4.198 -54.279 1.00 62.72 83 ARG A CA 1
ATOM 636 C C . ARG A 1 83 ? -1.717 -5.196 -55.234 1.00 62.72 83 ARG A C 1
ATOM 638 O O . ARG A 1 83 ? -2.713 -5.817 -54.874 1.00 62.72 83 ARG A O 1
ATOM 645 N N . GLN A 1 84 ? -1.162 -5.345 -56.434 1.00 59.12 84 GLN A N 1
ATOM 646 C CA . GLN A 1 84 ? -1.540 -6.382 -57.397 1.00 59.12 84 GLN A CA 1
ATOM 647 C C . GLN A 1 84 ? -0.985 -7.742 -56.937 1.00 59.12 84 GLN A C 1
ATOM 649 O O . GLN A 1 84 ? 0.213 -7.868 -56.687 1.00 59.12 84 GLN A O 1
ATOM 654 N N . PHE A 1 85 ? -1.852 -8.750 -56.812 1.00 61.03 85 PHE A N 1
ATOM 655 C CA . PHE A 1 85 ? -1.471 -10.145 -56.569 1.00 61.03 85 PHE A CA 1
ATOM 656 C C . PHE A 1 85 ? -1.316 -10.873 -57.914 1.00 61.03 85 PHE A C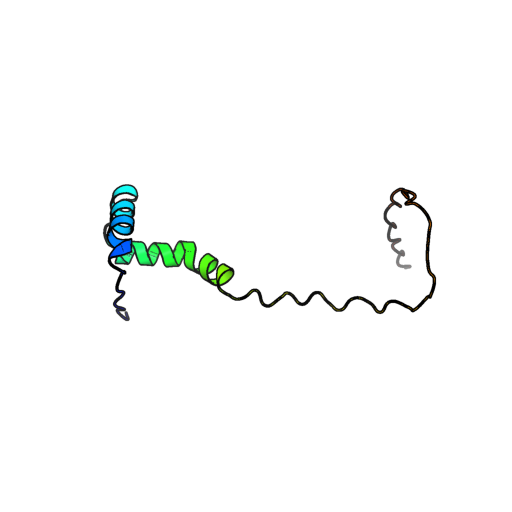 1
ATOM 658 O O . PHE A 1 85 ? -2.186 -10.759 -58.776 1.00 61.03 85 PHE A O 1
ATOM 665 N N . ALA A 1 86 ? -0.219 -11.612 -58.095 1.00 64.50 86 ALA A N 1
ATOM 666 C CA . ALA A 1 86 ? 0.028 -12.436 -59.280 1.00 64.50 86 ALA A CA 1
ATOM 667 C C . ALA A 1 86 ? -0.670 -13.809 -59.152 1.00 64.50 86 ALA A C 1
ATOM 669 O O . ALA A 1 86 ? -0.587 -14.413 -58.079 1.00 64.50 86 ALA A O 1
ATOM 670 N N . PRO A 1 87 ? -1.337 -14.332 -60.200 1.00 64.62 87 PRO A N 1
ATOM 671 C CA . PRO A 1 87 ? -1.902 -15.678 -60.171 1.00 64.62 87 PRO A CA 1
ATOM 672 C C . PRO A 1 87 ? -0.817 -16.739 -60.418 1.00 64.62 87 PRO A C 1
ATOM 674 O O . PRO A 1 87 ? 0.040 -16.571 -61.283 1.00 64.62 87 PRO A O 1
ATOM 677 N N . MET A 1 88 ? -0.864 -17.836 -59.655 1.00 46.03 88 MET A N 1
ATOM 678 C CA . MET A 1 88 ? -0.043 -19.025 -59.897 1.00 46.03 88 MET A CA 1
ATOM 679 C C . MET A 1 88 ? -0.582 -19.803 -61.100 1.00 46.03 88 MET A C 1
ATOM 681 O O . MET A 1 88 ? -1.769 -20.126 -61.145 1.00 46.03 88 MET A O 1
ATOM 685 N N . SER A 1 89 ? 0.297 -20.110 -62.049 1.00 57.94 89 SER A N 1
ATOM 686 C CA . SER A 1 89 ? 0.007 -20.982 -63.188 1.00 57.94 89 SER A CA 1
ATOM 687 C C . SER A 1 89 ? 0.057 -22.456 -62.768 1.00 57.94 89 SER A C 1
ATOM 689 O O . SER A 1 89 ? 0.964 -22.852 -62.035 1.00 57.94 89 SER A O 1
ATOM 691 N N . LEU A 1 90 ? -0.927 -23.228 -63.240 1.00 50.06 90 LEU A N 1
ATOM 692 C CA . LEU A 1 90 ? -0.963 -24.697 -63.269 1.00 50.06 90 LEU A CA 1
ATOM 693 C C . LEU A 1 90 ? -0.094 -25.243 -64.407 1.00 50.06 90 LEU A C 1
ATOM 695 O O . LEU A 1 90 ? -0.055 -24.578 -65.468 1.00 50.06 90 LEU A O 1
#

Sequence (90 aa):
MAQTRIVLDPKYKPKAEAILEQTGISTLSQLFTLLLVNYGDNLVNALKPQAMTMQAPLAPVPTTQQLPNELPKIQPRQPAQVRQFAPMSL

Foldseek 3Di:
DDDDDDDDDPVCVVVLVVCCVVVVPDDPVVVVVVCCVPCVVVVCVVPVPPPPPPPPDDDDDDDDDDDDDDDDDDDDDDDDDDDDDDDDDD

Secondary structure (DSSP, 8-state):
---------GGGHHHHHHHHHHHT---HHHHHHHHHHHHHHHHHHHHS------PPPPPPPPP---------PPPPPPPPPP-PPPPPP-

Radius of gyration: 29.9 Å; chains: 1; bounding box: 36×57×73 Å